Protein AF-A0A528TE91-F1 (afdb_monomer_lite)

Foldseek 3Di:
DLVCCCCPVVVDFQLVPSVVDDPVVSVVCNVPHGSDDWDFPDWDADPVRDIDTWTWDCDDPPDDIDIDD

Sequence (69 aa):
QQLWHWMYVRGVSDFAHMFNISKDLRAELDKHFTVARPEIVEEQISSDGTRKWLFRFPPRGAGRPVEIE

pLDDT: mean 87.24, std 9.1, range [54.22, 95.5]

Secondary structure (DSSP, 8-state):
-HHHIIIIIS----GGG-TTS-HHHHHHHHHH---PPPEEEEEEE-TTS-EEEEEEEPPSSSSPPEEE-

Radius of gyration: 16.16 Å; chains: 1; bounding box: 40×23×38 Å

Structure (mmCIF, N/CA/C/O backbone):
data_AF-A0A528TE91-F1
#
_entry.id   AF-A0A528TE91-F1
#
loop_
_atom_site.group_PDB
_atom_site.id
_atom_site.type_symbol
_atom_site.label_atom_id
_atom_site.label_alt_id
_atom_site.label_comp_id
_atom_site.label_asym_id
_atom_site.label_entity_id
_atom_site.label_seq_id
_atom_site.pdbx_PDB_ins_code
_atom_site.Cartn_x
_atom_site.Cartn_y
_atom_site.Cartn_z
_atom_site.occupancy
_atom_site.B_iso_or_equiv
_atom_site.auth_seq_id
_atom_site.auth_comp_id
_atom_site.auth_asym_id
_atom_site.auth_atom_id
_atom_site.pdbx_PDB_model_num
ATOM 1 N N . GLN A 1 1 ? 0.348 11.177 9.044 1.00 81.12 1 GLN A N 1
ATOM 2 C CA . GLN A 1 1 ? 1.798 10.870 9.117 1.00 81.12 1 GLN A CA 1
ATOM 3 C C . GLN A 1 1 ? 2.089 9.412 9.492 1.00 81.12 1 GLN A C 1
ATOM 5 O O . GLN A 1 1 ? 2.853 8.776 8.781 1.00 81.12 1 GLN A O 1
ATOM 10 N N . GLN A 1 2 ? 1.490 8.858 10.556 1.00 87.31 2 GLN A N 1
ATOM 11 C CA . GLN A 1 2 ? 1.778 7.484 11.017 1.00 87.31 2 GLN A CA 1
ATOM 12 C C . GLN A 1 2 ? 1.467 6.398 9.969 1.00 87.31 2 GLN A C 1
ATOM 14 O O . GLN A 1 2 ? 2.340 5.589 9.672 1.00 87.31 2 GLN A O 1
ATOM 19 N N . LEU A 1 3 ? 0.279 6.427 9.350 1.00 87.88 3 LEU A N 1
ATOM 20 C CA . LEU A 1 3 ? -0.100 5.497 8.272 1.00 87.88 3 LEU A CA 1
ATOM 21 C C . LEU A 1 3 ? 0.878 5.538 7.088 1.00 87.88 3 LEU A C 1
ATOM 23 O O . LEU A 1 3 ? 1.350 4.503 6.629 1.00 87.88 3 LEU A O 1
ATOM 27 N N . TRP A 1 4 ? 1.231 6.742 6.631 1.00 89.81 4 TRP A N 1
ATOM 28 C CA . TRP A 1 4 ? 2.168 6.938 5.520 1.00 89.81 4 TRP A CA 1
ATOM 29 C C . TRP A 1 4 ? 3.527 6.286 5.793 1.00 89.81 4 TRP A C 1
ATOM 31 O O . TRP A 1 4 ? 4.084 5.608 4.935 1.00 89.81 4 TRP A O 1
ATOM 41 N N . HIS A 1 5 ? 4.042 6.445 7.012 1.00 92.81 5 HIS A N 1
ATOM 42 C CA . HIS A 1 5 ? 5.302 5.831 7.410 1.00 92.81 5 HIS A CA 1
ATOM 43 C C . HIS A 1 5 ? 5.227 4.295 7.367 1.00 92.81 5 HIS A C 1
ATOM 45 O O . HIS A 1 5 ? 6.155 3.647 6.889 1.00 92.81 5 HIS A O 1
ATOM 51 N N . TRP A 1 6 ? 4.120 3.693 7.807 1.00 92.44 6 TRP A N 1
ATOM 52 C CA . TRP A 1 6 ? 3.947 2.241 7.718 1.00 92.44 6 TRP A CA 1
ATOM 53 C C . TRP A 1 6 ? 3.884 1.734 6.280 1.00 92.44 6 TRP A C 1
ATOM 55 O O . TRP A 1 6 ? 4.561 0.762 5.957 1.00 92.44 6 TRP A O 1
ATOM 65 N N . MET A 1 7 ? 3.129 2.414 5.419 1.00 90.75 7 MET A N 1
ATOM 66 C CA . MET A 1 7 ? 2.928 1.971 4.040 1.00 90.75 7 MET A CA 1
ATOM 67 C C . MET A 1 7 ? 4.175 2.168 3.173 1.00 90.75 7 MET A C 1
ATOM 69 O O . MET A 1 7 ? 4.583 1.246 2.474 1.00 90.75 7 MET A O 1
ATOM 73 N N . TYR A 1 8 ? 4.805 3.345 3.234 1.00 89.50 8 TYR A N 1
ATOM 74 C CA . TYR A 1 8 ? 5.854 3.724 2.279 1.00 89.50 8 TYR A CA 1
ATOM 75 C C . TYR A 1 8 ? 7.276 3.580 2.818 1.00 89.50 8 TYR A C 1
ATOM 77 O O . TYR A 1 8 ? 8.184 3.317 2.040 1.00 89.50 8 TYR A O 1
ATOM 85 N N . VAL A 1 9 ? 7.489 3.734 4.130 1.00 91.69 9 VAL A N 1
ATOM 86 C CA . VAL A 1 9 ? 8.833 3.593 4.724 1.00 91.69 9 VAL A CA 1
ATOM 87 C C . VAL A 1 9 ? 9.065 2.161 5.190 1.00 91.69 9 VAL A C 1
ATOM 89 O O . VAL A 1 9 ? 10.120 1.592 4.940 1.00 91.69 9 VAL A O 1
ATOM 92 N N . ARG A 1 10 ? 8.073 1.563 5.858 1.00 89.81 10 ARG A N 1
ATOM 93 C CA . ARG A 1 10 ? 8.175 0.193 6.388 1.00 89.81 10 ARG A CA 1
ATOM 94 C C . ARG A 1 10 ? 7.630 -0.869 5.439 1.00 89.81 10 ARG A C 1
ATOM 96 O O . ARG A 1 10 ? 7.845 -2.051 5.681 1.00 89.81 10 ARG A O 1
ATOM 103 N N . GLY A 1 11 ? 6.920 -0.468 4.386 1.00 90.31 11 GLY A N 1
ATOM 104 C CA . GLY A 1 11 ? 6.384 -1.395 3.395 1.00 90.31 11 GLY A CA 1
ATOM 105 C C . GLY A 1 11 ? 5.335 -2.364 3.950 1.00 90.31 11 GLY A C 1
ATOM 106 O O . GLY A 1 11 ? 5.168 -3.439 3.377 1.00 90.31 11 GLY A O 1
ATOM 107 N N . VAL A 1 12 ? 4.651 -2.018 5.041 1.00 92.31 12 VAL A N 1
ATOM 108 C CA . VAL A 1 12 ? 3.628 -2.870 5.660 1.00 92.31 12 VAL A CA 1
ATOM 109 C C . VAL A 1 12 ? 2.322 -2.771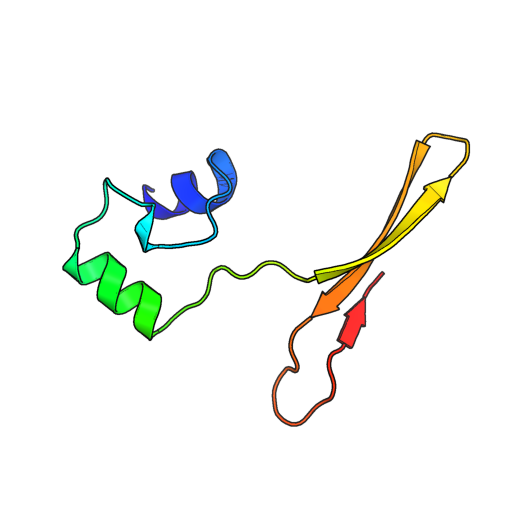 4.876 1.00 92.31 12 VAL A C 1
ATOM 111 O O . VAL A 1 12 ? 1.822 -1.673 4.634 1.00 92.31 12 VAL A O 1
ATOM 114 N N . SER A 1 13 ? 1.767 -3.925 4.505 1.00 90.38 13 SER A N 1
ATOM 115 C CA . SER A 1 13 ? 0.521 -4.058 3.735 1.00 90.38 13 SER A CA 1
ATOM 116 C C . SER A 1 13 ? -0.683 -4.523 4.565 1.00 90.38 13 SER A C 1
ATOM 118 O O . SER A 1 13 ? -1.748 -4.759 4.007 1.00 90.38 13 SER A O 1
ATOM 120 N N . ASP A 1 14 ? -0.522 -4.663 5.882 1.00 91.31 14 ASP A N 1
ATOM 121 C CA . ASP A 1 14 ? -1.556 -5.135 6.808 1.00 91.31 14 ASP A CA 1
ATOM 122 C C . ASP A 1 14 ? -1.688 -4.160 7.989 1.00 91.31 14 ASP A C 1
ATOM 124 O O . ASP A 1 14 ? -0.709 -3.849 8.680 1.00 91.31 14 ASP A O 1
ATOM 128 N N . PHE A 1 15 ? -2.908 -3.668 8.213 1.00 92.81 15 PHE A N 1
ATOM 129 C CA . PHE A 1 15 ? -3.212 -2.711 9.272 1.00 92.81 15 PHE A CA 1
ATOM 130 C C . PHE A 1 15 ? -2.956 -3.278 10.672 1.00 92.81 15 PHE A C 1
ATOM 132 O O . PHE A 1 15 ? -2.574 -2.512 11.561 1.00 92.81 15 PHE A O 1
ATOM 139 N N . ALA A 1 16 ? -3.069 -4.593 10.886 1.00 90.62 16 ALA A N 1
ATOM 140 C CA . ALA A 1 16 ? -2.834 -5.230 12.181 1.00 90.62 16 ALA A CA 1
ATOM 141 C C . ALA A 1 16 ? -1.417 -4.961 12.717 1.00 90.62 16 ALA A C 1
ATOM 143 O O . ALA A 1 16 ? -1.236 -4.722 13.916 1.00 90.62 16 ALA A O 1
ATOM 144 N N . HIS A 1 17 ? -0.428 -4.882 11.825 1.00 90.88 17 HIS A N 1
ATOM 145 C CA . HIS A 1 17 ? 0.977 -4.642 12.160 1.00 90.88 17 HIS A CA 1
ATOM 146 C C . HIS A 1 17 ? 1.299 -3.177 12.506 1.00 90.88 17 HIS A C 1
ATOM 148 O O . HIS A 1 17 ? 2.405 -2.869 12.953 1.00 90.88 17 HIS A O 1
ATOM 154 N N . MET A 1 18 ? 0.348 -2.251 12.345 1.00 92.50 18 MET A N 1
ATOM 155 C CA . MET A 1 18 ? 0.557 -0.826 12.613 1.00 92.50 18 MET A CA 1
ATOM 156 C C . MET A 1 18 ? 0.377 -0.502 14.106 1.00 92.50 18 MET A C 1
ATOM 158 O O . MET A 1 18 ? -0.568 0.168 14.516 1.00 92.50 18 MET A O 1
ATOM 162 N N . PHE A 1 19 ? 1.290 -0.996 14.949 1.00 89.94 19 PHE A N 1
ATOM 163 C CA . PHE A 1 19 ? 1.140 -1.002 16.415 1.00 89.94 19 PHE A CA 1
ATOM 164 C C . PHE A 1 19 ? 1.001 0.372 17.088 1.00 89.94 19 PHE A C 1
ATOM 166 O O . PHE A 1 19 ? 0.494 0.445 18.203 1.00 89.94 19 PHE A O 1
ATOM 173 N N . ASN A 1 20 ? 1.429 1.455 16.433 1.00 91.50 20 ASN A N 1
ATOM 174 C CA . ASN A 1 20 ? 1.284 2.823 16.947 1.00 91.50 20 ASN A CA 1
ATOM 175 C C . ASN A 1 20 ? -0.060 3.483 16.568 1.00 91.50 20 ASN A C 1
ATOM 177 O O . ASN A 1 20 ? -0.226 4.680 16.790 1.00 91.50 20 ASN A O 1
ATOM 181 N N . ILE A 1 21 ? -0.993 2.713 15.998 1.00 90.75 21 ILE A N 1
ATOM 182 C CA . ILE A 1 21 ? -2.365 3.113 15.677 1.00 90.75 21 ILE A CA 1
ATOM 183 C C . ILE A 1 21 ? -3.319 2.423 16.663 1.00 90.75 21 ILE A C 1
ATOM 185 O O . ILE A 1 21 ? -3.109 1.266 17.056 1.00 90.75 21 ILE A O 1
ATOM 189 N N . SER A 1 22 ? -4.376 3.129 17.084 1.00 94.12 22 SER A N 1
ATOM 190 C CA . SER A 1 22 ? -5.385 2.563 17.987 1.00 94.12 22 SER A CA 1
ATOM 191 C C . SER A 1 22 ? -6.001 1.287 17.402 1.00 94.12 22 SER A C 1
ATOM 193 O O . SER A 1 22 ? -6.047 1.087 16.186 1.00 94.12 22 SER A O 1
ATOM 195 N N . LYS A 1 23 ? -6.432 0.375 18.278 1.00 93.44 23 LYS A N 1
ATOM 196 C CA . LYS A 1 23 ? -7.043 -0.894 17.853 1.00 93.44 23 LYS A CA 1
ATOM 197 C C . LYS A 1 23 ? -8.329 -0.652 17.063 1.00 93.44 23 LYS A C 1
ATOM 199 O O . LYS A 1 23 ? -8.485 -1.241 16.002 1.00 93.44 23 LYS A O 1
ATOM 204 N N . ASP A 1 24 ? -9.163 0.270 17.530 1.00 94.94 24 ASP A N 1
ATOM 205 C CA . ASP A 1 24 ? -10.445 0.585 16.895 1.00 94.94 24 ASP A CA 1
ATOM 206 C C . ASP A 1 24 ? -10.247 1.147 15.483 1.00 94.94 24 ASP A C 1
ATOM 208 O O . ASP A 1 24 ? -10.885 0.694 14.540 1.00 94.94 24 ASP A O 1
ATOM 212 N N . LEU A 1 25 ? -9.284 2.059 15.298 1.00 92.94 25 LEU A N 1
ATOM 213 C CA . LEU A 1 25 ? -8.991 2.607 13.973 1.00 92.94 25 LEU A CA 1
ATOM 214 C C . LEU A 1 25 ? -8.407 1.546 13.032 1.00 92.94 25 LEU A C 1
ATOM 216 O O . LEU A 1 25 ? -8.740 1.537 11.852 1.00 92.94 25 LEU A O 1
ATOM 220 N N . ARG A 1 26 ? -7.556 0.640 13.533 1.00 94.06 26 ARG A N 1
ATOM 221 C CA . ARG A 1 26 ? -7.065 -0.487 12.725 1.00 94.06 26 ARG A CA 1
ATOM 222 C C . ARG A 1 26 ? -8.203 -1.397 12.276 1.00 94.06 26 ARG A C 1
ATOM 224 O O . ARG A 1 26 ? -8.212 -1.779 11.115 1.00 94.06 26 ARG A O 1
ATOM 231 N N . ALA A 1 27 ? -9.148 -1.700 13.163 1.00 94.56 27 ALA A N 1
ATOM 232 C CA . ALA A 1 27 ? -10.302 -2.533 12.839 1.00 94.56 27 ALA A CA 1
ATOM 233 C C . ALA A 1 27 ? -11.207 -1.878 11.783 1.00 94.56 27 ALA A C 1
ATOM 235 O O . ALA A 1 27 ? -11.599 -2.533 10.820 1.00 94.56 27 ALA A O 1
ATOM 236 N N . GLU A 1 28 ? -11.490 -0.580 11.915 1.00 95.50 28 GLU A N 1
ATOM 237 C CA . GLU A 1 28 ? -12.274 0.157 10.917 1.00 95.50 28 GLU A CA 1
ATOM 238 C C . GLU A 1 28 ? -11.559 0.215 9.558 1.00 95.50 28 GLU A C 1
ATOM 240 O O . GLU A 1 28 ? -12.177 -0.003 8.517 1.00 95.50 28 GLU A O 1
ATOM 245 N N . LEU A 1 29 ? -10.245 0.455 9.544 1.00 93.75 29 LEU A N 1
ATOM 246 C CA . LEU A 1 29 ? -9.471 0.474 8.302 1.00 93.75 29 LEU A CA 1
ATOM 247 C C . LEU A 1 29 ? -9.439 -0.893 7.617 1.00 93.75 29 LEU A C 1
ATOM 249 O O . LEU A 1 29 ? -9.637 -0.953 6.408 1.00 93.75 29 LEU A O 1
ATOM 253 N N . ASP A 1 30 ? -9.238 -1.967 8.377 1.00 93.69 30 ASP A N 1
ATOM 254 C CA . ASP A 1 30 ? -9.194 -3.339 7.861 1.00 93.69 30 ASP A CA 1
ATOM 255 C C . ASP A 1 30 ? -10.543 -3.790 7.284 1.00 93.69 30 ASP A C 1
ATOM 257 O O . ASP A 1 30 ? -10.612 -4.456 6.254 1.00 93.69 30 ASP A O 1
ATOM 261 N N . LYS A 1 31 ? -11.645 -3.343 7.893 1.00 94.75 31 LYS A N 1
ATOM 262 C CA . LYS A 1 31 ? -12.998 -3.625 7.407 1.00 94.75 31 LYS A CA 1
ATOM 263 C C . LYS A 1 31 ? -13.321 -2.925 6.086 1.00 94.75 31 LYS A C 1
ATOM 265 O O . LYS A 1 31 ? -14.100 -3.448 5.289 1.00 94.75 31 LYS A O 1
ATOM 270 N N . HIS A 1 32 ? -12.790 -1.722 5.880 1.00 93.62 32 HIS A N 1
ATOM 271 C CA . HIS A 1 32 ? -13.198 -0.849 4.778 1.00 93.62 32 HIS A CA 1
ATOM 272 C C . HIS A 1 32 ? -12.177 -0.749 3.640 1.00 93.62 32 HIS A C 1
ATOM 274 O O . HIS A 1 32 ? -12.554 -0.389 2.524 1.00 93.62 32 HIS A O 1
ATOM 280 N N . PHE A 1 33 ? -10.905 -1.061 3.889 1.00 92.25 33 PHE A N 1
ATOM 281 C CA . PHE A 1 33 ? -9.815 -0.830 2.947 1.00 92.25 33 PHE A CA 1
ATOM 282 C C . PHE A 1 33 ? -8.825 -1.993 2.915 1.00 92.25 33 PHE A C 1
ATOM 284 O O . PHE A 1 33 ? -8.647 -2.723 3.880 1.00 92.25 33 PHE A O 1
ATOM 291 N N . THR A 1 34 ? -8.106 -2.113 1.800 1.00 89.19 34 THR A N 1
ATOM 292 C CA . THR A 1 34 ? -7.013 -3.077 1.633 1.00 89.19 34 THR A CA 1
ATOM 293 C C . THR A 1 34 ? -5.769 -2.364 1.119 1.00 89.19 34 THR A C 1
ATOM 295 O O . THR A 1 34 ? -5.857 -1.616 0.145 1.00 89.19 34 THR A O 1
ATOM 298 N N . VAL A 1 35 ? -4.601 -2.645 1.702 1.00 89.31 35 VAL A N 1
ATOM 299 C CA . VAL A 1 35 ? -3.292 -2.152 1.216 1.00 89.31 35 VAL A CA 1
ATOM 300 C C . VAL A 1 35 ? -2.592 -3.227 0.370 1.00 89.31 35 VAL A C 1
ATOM 302 O O . VAL A 1 35 ? -1.379 -3.431 0.443 1.00 89.31 35 VAL A O 1
ATOM 305 N N . ALA A 1 36 ? -3.376 -3.969 -0.414 1.00 86.06 36 ALA A N 1
ATOM 306 C CA . ALA A 1 36 ? -2.872 -5.038 -1.264 1.00 86.06 36 ALA A CA 1
ATOM 307 C C . ALA A 1 36 ? -1.991 -4.473 -2.389 1.00 86.06 36 ALA A C 1
ATOM 309 O O . ALA A 1 36 ? -2.307 -3.446 -2.994 1.00 86.06 36 ALA A O 1
ATOM 310 N N . ARG A 1 37 ? -0.885 -5.163 -2.676 1.00 87.06 37 ARG A N 1
ATOM 311 C CA . ARG A 1 37 ? -0.028 -4.863 -3.828 1.00 87.06 37 ARG A CA 1
ATOM 312 C C . ARG A 1 37 ? -0.477 -5.680 -5.041 1.00 87.06 37 ARG A C 1
ATOM 314 O O . ARG A 1 37 ? -0.984 -6.785 -4.845 1.00 87.06 37 ARG A O 1
ATOM 321 N N . PRO A 1 38 ? -0.281 -5.170 -6.269 1.00 88.00 38 PRO A N 1
ATOM 322 C CA . PRO A 1 38 ? -0.466 -5.966 -7.475 1.00 88.00 38 PRO A CA 1
ATOM 323 C C . PRO A 1 38 ? 0.419 -7.211 -7.441 1.00 88.00 38 PRO A C 1
ATOM 325 O O . PRO A 1 38 ? 1.534 -7.182 -6.914 1.00 88.00 38 PRO A O 1
ATOM 328 N N . GLU A 1 39 ? -0.085 -8.295 -8.011 1.00 88.56 39 GLU A N 1
ATOM 329 C CA . GLU A 1 39 ? 0.675 -9.530 -8.166 1.00 88.56 39 GLU A CA 1
ATOM 330 C C . GLU A 1 39 ? 1.684 -9.356 -9.307 1.00 88.56 39 GLU A C 1
ATOM 332 O O . GLU A 1 39 ? 1.328 -8.832 -10.362 1.00 88.56 39 GLU A O 1
ATOM 337 N N . ILE A 1 40 ? 2.928 -9.799 -9.112 1.00 90.06 40 ILE A N 1
ATOM 338 C CA . ILE A 1 40 ? 3.904 -9.911 -10.203 1.00 90.06 40 ILE A CA 1
ATOM 339 C C . ILE A 1 40 ? 3.632 -11.237 -10.910 1.00 90.06 40 ILE A C 1
ATOM 341 O O . ILE A 1 40 ? 3.844 -12.298 -10.329 1.00 90.06 40 ILE A O 1
ATOM 345 N N . VAL A 1 41 ? 3.147 -11.169 -12.145 1.00 90.50 41 VAL A N 1
ATOM 346 C CA . VAL A 1 41 ? 2.856 -12.340 -12.984 1.00 90.50 41 VAL A CA 1
ATOM 347 C C . VAL A 1 41 ? 4.115 -12.832 -13.673 1.00 90.50 41 VAL A C 1
ATOM 349 O O . VAL A 1 41 ? 4.358 -14.033 -13.747 1.00 90.50 41 VAL A O 1
ATOM 352 N N . GLU A 1 42 ? 4.916 -11.897 -14.173 1.00 90.31 42 GLU A N 1
ATOM 353 C CA . GLU A 1 42 ? 6.117 -12.201 -14.932 1.00 90.31 42 GLU A CA 1
ATOM 354 C C . GLU A 1 42 ? 7.215 -11.198 -14.590 1.00 90.31 42 GLU A C 1
ATOM 356 O O . GLU A 1 42 ? 6.966 -9.999 -14.457 1.00 90.31 42 GLU A O 1
ATOM 361 N N . GLU A 1 43 ? 8.439 -11.696 -14.448 1.00 91.38 43 GLU A N 1
ATOM 362 C CA . GLU A 1 43 ? 9.647 -10.886 -14.350 1.00 91.38 43 GLU A CA 1
ATOM 363 C C . GLU A 1 43 ? 10.590 -11.302 -15.479 1.00 91.38 43 GLU A C 1
ATOM 365 O O . GLU A 1 43 ? 11.006 -12.457 -15.559 1.00 91.38 43 GLU A O 1
ATOM 370 N N . GLN A 1 44 ? 10.948 -10.351 -16.338 1.00 90.88 44 GLN A N 1
ATOM 371 C CA . GLN A 1 44 ? 11.959 -10.538 -17.371 1.00 90.88 44 GLN A CA 1
ATOM 372 C C . GLN A 1 44 ? 13.194 -9.723 -17.003 1.00 90.88 44 GLN A C 1
ATOM 374 O O . GLN A 1 44 ? 13.109 -8.515 -16.777 1.00 90.88 44 GLN A O 1
ATOM 379 N N . ILE A 1 45 ? 14.348 -10.386 -16.948 1.00 92.00 45 ILE A N 1
ATOM 380 C CA . ILE A 1 45 ? 15.634 -9.764 -16.628 1.00 92.00 45 ILE A CA 1
ATOM 381 C C . ILE A 1 45 ? 16.490 -9.775 -17.894 1.00 92.00 45 ILE A C 1
ATOM 383 O O . ILE A 1 45 ? 16.821 -10.834 -18.425 1.00 92.00 45 ILE A O 1
ATOM 387 N N . SER A 1 46 ? 16.831 -8.588 -18.381 1.00 93.25 46 SER A N 1
ATOM 388 C CA . SER A 1 46 ? 17.721 -8.385 -19.521 1.00 93.25 46 SER A CA 1
ATOM 389 C C . SER A 1 46 ? 19.187 -8.612 -19.128 1.00 93.25 46 SER A C 1
ATOM 391 O O . SER A 1 46 ? 19.557 -8.563 -17.953 1.00 93.25 46 SER A O 1
ATOM 393 N N . SER A 1 47 ? 20.054 -8.834 -20.118 1.00 90.88 47 SER A N 1
ATOM 394 C CA . SER A 1 47 ? 21.493 -9.058 -19.920 1.00 90.88 47 SER A CA 1
ATOM 395 C C . SER A 1 47 ? 22.238 -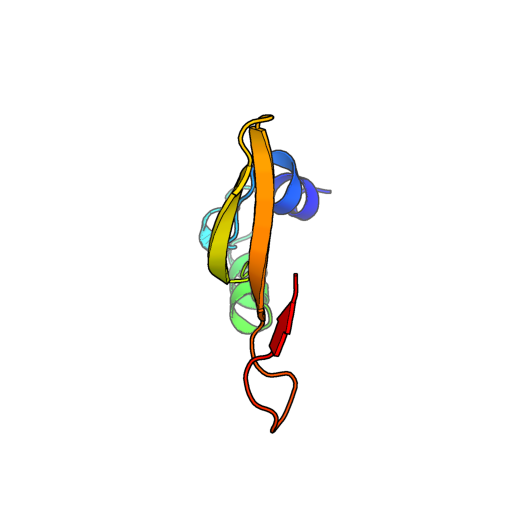7.858 -19.322 1.00 90.88 47 SER A C 1
ATOM 397 O O . SER A 1 47 ? 23.307 -8.029 -18.746 1.00 90.88 47 SER A O 1
ATOM 399 N N . ASP A 1 48 ? 21.687 -6.651 -19.456 1.00 92.25 48 ASP A N 1
ATOM 400 C CA . ASP A 1 48 ? 22.191 -5.409 -18.850 1.00 92.25 48 ASP A CA 1
ATOM 401 C C . ASP A 1 48 ? 21.673 -5.179 -17.415 1.00 92.25 48 ASP A C 1
ATOM 403 O O . ASP A 1 48 ? 22.032 -4.192 -16.774 1.00 92.25 48 ASP A O 1
ATOM 407 N N . GLY A 1 49 ? 20.838 -6.088 -16.901 1.00 90.31 49 GLY A N 1
ATOM 408 C CA . GLY A 1 49 ? 20.217 -5.999 -15.582 1.00 90.31 49 GLY A CA 1
ATOM 409 C C . GLY A 1 49 ? 18.899 -5.223 -15.550 1.00 90.31 49 GLY A C 1
ATOM 410 O O . GLY A 1 49 ? 18.285 -5.142 -14.483 1.00 90.31 49 GLY A O 1
ATOM 411 N N . THR A 1 50 ? 18.430 -4.693 -16.686 1.00 92.44 50 THR A N 1
ATOM 412 C CA . THR A 1 50 ? 17.095 -4.090 -16.792 1.00 92.44 50 THR A CA 1
ATOM 413 C C . THR A 1 50 ? 16.020 -5.131 -16.482 1.00 92.44 50 THR A C 1
ATOM 415 O O . THR A 1 50 ? 16.085 -6.263 -16.962 1.00 92.44 50 THR A O 1
ATOM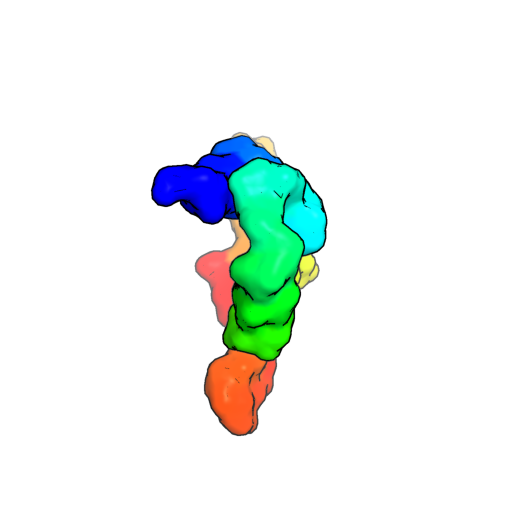 418 N N . ARG A 1 51 ? 15.019 -4.751 -15.680 1.00 94.00 51 ARG A N 1
ATOM 419 C CA . ARG A 1 51 ? 13.892 -5.616 -15.308 1.00 94.00 51 ARG A CA 1
ATOM 420 C C . ARG A 1 51 ? 12.596 -5.094 -15.909 1.00 94.00 51 ARG A C 1
ATOM 422 O O . ARG A 1 51 ? 12.304 -3.907 -15.789 1.00 94.00 51 ARG A O 1
ATOM 429 N N . LYS A 1 52 ? 11.818 -5.988 -16.511 1.00 92.06 52 LYS A N 1
ATOM 430 C CA . LYS A 1 52 ? 10.440 -5.747 -16.943 1.00 92.06 52 LYS A CA 1
ATOM 431 C C . LYS A 1 52 ? 9.516 -6.603 -16.086 1.00 92.06 52 LYS A C 1
ATOM 433 O O . LYS A 1 52 ? 9.767 -7.797 -15.928 1.00 92.06 52 LYS A O 1
ATOM 438 N N . TRP A 1 53 ? 8.476 -5.995 -15.529 1.00 92.69 53 TRP A N 1
ATOM 439 C CA . TRP A 1 53 ? 7.527 -6.674 -14.652 1.00 92.69 53 TRP A CA 1
ATOM 440 C C . TRP A 1 53 ? 6.128 -6.594 -15.239 1.00 92.69 53 TRP A C 1
ATOM 442 O O . TRP A 1 53 ? 5.636 -5.505 -15.504 1.00 92.69 53 TRP A O 1
ATOM 452 N N . LEU A 1 54 ? 5.478 -7.742 -15.390 1.00 91.94 54 LEU A N 1
ATOM 453 C CA . LEU A 1 54 ? 4.060 -7.807 -15.702 1.00 91.94 54 LEU A CA 1
ATOM 454 C C . LEU A 1 54 ? 3.284 -7.866 -14.391 1.00 91.94 54 LEU A C 1
ATOM 456 O O . LEU A 1 54 ? 3.432 -8.818 -13.620 1.00 91.94 54 LEU A O 1
ATOM 460 N N . PHE A 1 55 ? 2.446 -6.867 -14.136 1.00 89.88 55 PHE A N 1
ATOM 461 C CA . PHE A 1 55 ? 1.613 -6.822 -12.941 1.00 89.88 55 PHE A CA 1
ATOM 462 C C . PHE A 1 55 ? 0.167 -7.174 -13.258 1.00 89.88 55 PHE A C 1
ATOM 464 O O . PHE A 1 55 ? -0.417 -6.647 -14.204 1.00 89.88 55 PHE A O 1
ATOM 471 N N . ARG A 1 56 ? -0.449 -7.991 -12.402 1.00 86.75 56 ARG A N 1
ATOM 472 C CA . ARG A 1 56 ? -1.888 -8.248 -12.419 1.00 86.75 56 ARG A CA 1
ATOM 473 C C . ARG A 1 56 ? -2.585 -7.404 -11.375 1.00 86.75 56 ARG A C 1
ATOM 475 O O . ARG A 1 56 ? -2.287 -7.463 -10.179 1.00 86.75 56 ARG A O 1
ATOM 482 N N . PHE A 1 57 ? -3.571 -6.656 -11.845 1.00 82.94 57 PHE A N 1
ATOM 483 C CA . PHE A 1 57 ? -4.455 -5.882 -10.996 1.00 82.94 57 PHE A CA 1
ATOM 484 C C . PHE A 1 57 ? -5.767 -6.626 -10.756 1.00 82.94 57 PHE A C 1
ATOM 486 O O . PHE A 1 57 ? -6.262 -7.324 -11.649 1.00 82.94 57 PHE A O 1
ATOM 493 N N . PRO A 1 58 ? -6.372 -6.450 -9.568 1.00 79.31 58 PRO A N 1
ATOM 494 C CA . PRO A 1 58 ? -7.713 -6.943 -9.326 1.00 79.31 58 PRO A CA 1
ATOM 495 C C . PRO A 1 58 ? -8.695 -6.328 -10.334 1.00 79.31 58 PRO A C 1
ATOM 497 O O . PRO A 1 58 ? -8.490 -5.202 -10.808 1.00 79.31 58 PRO A O 1
ATOM 500 N N . PRO A 1 59 ? -9.773 -7.051 -10.667 1.00 76.50 59 PRO A N 1
ATOM 501 C CA . PRO A 1 59 ? -10.769 -6.564 -11.604 1.00 76.50 59 PRO A CA 1
ATOM 502 C C . PRO A 1 59 ? -11.394 -5.262 -11.089 1.00 76.50 59 PRO A C 1
ATOM 504 O O . PRO A 1 59 ? -11.863 -5.183 -9.953 1.00 76.50 59 PRO A O 1
ATOM 507 N N . ARG A 1 60 ? -11.420 -4.219 -11.925 1.00 66.94 60 ARG A N 1
ATOM 508 C CA . ARG A 1 60 ? -12.195 -3.005 -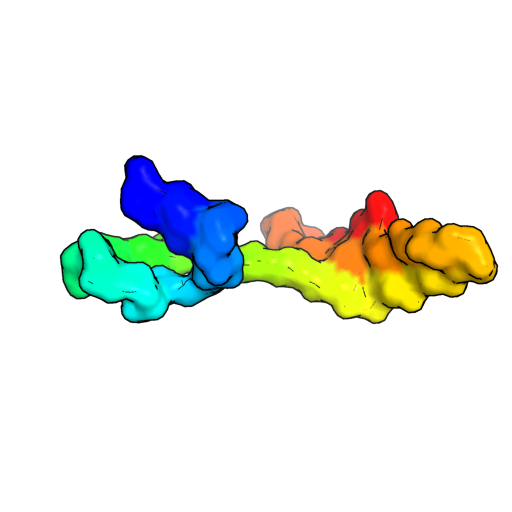11.639 1.00 66.94 60 ARG A CA 1
ATOM 509 C C . ARG A 1 60 ? -13.623 -3.207 -12.157 1.00 66.94 60 ARG A C 1
ATOM 511 O O . ARG A 1 60 ? -13.865 -3.096 -13.354 1.00 66.94 60 ARG A O 1
ATOM 518 N N . GLY A 1 61 ? -14.565 -3.517 -11.263 1.00 67.19 61 GLY A N 1
ATOM 519 C CA . GLY A 1 61 ? -15.975 -3.757 -11.613 1.00 67.19 61 GLY A CA 1
ATOM 520 C C . GLY A 1 61 ? -16.227 -5.163 -12.179 1.00 67.19 61 GLY A C 1
ATOM 521 O O . GLY A 1 61 ? -15.579 -6.116 -11.76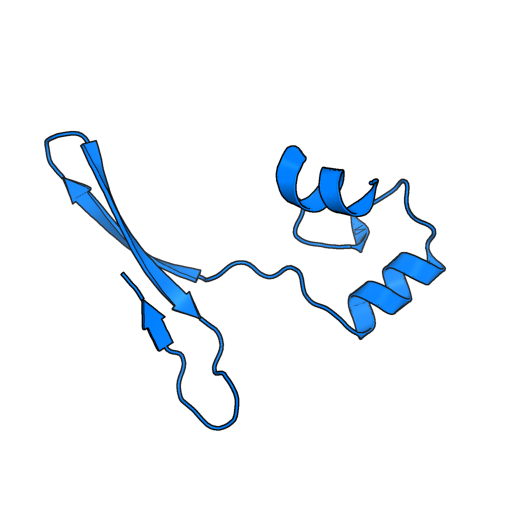8 1.00 67.19 61 GLY A O 1
ATOM 522 N N . ALA A 1 62 ? -17.157 -5.309 -13.129 1.00 54.22 62 ALA A N 1
ATOM 523 C CA . ALA A 1 62 ? -17.509 -6.599 -13.750 1.00 54.22 62 ALA A CA 1
ATOM 524 C C . ALA A 1 62 ? -16.494 -7.102 -14.811 1.00 54.22 62 ALA A C 1
ATOM 526 O O . ALA A 1 62 ? -16.806 -7.994 -15.599 1.00 54.22 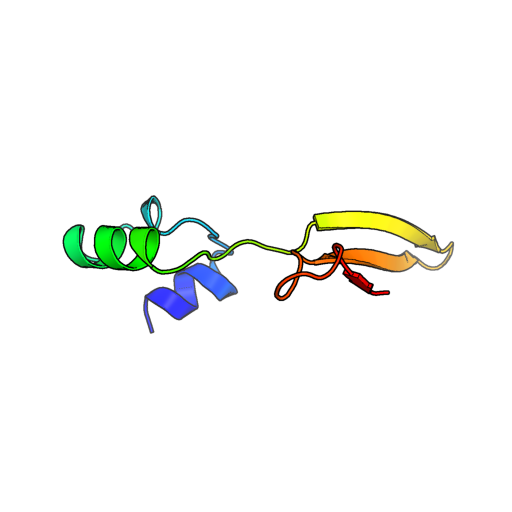62 ALA A O 1
ATOM 527 N N . GLY A 1 63 ? -15.304 -6.500 -14.881 1.00 59.38 63 GLY A N 1
ATOM 528 C CA . GLY A 1 63 ? -14.251 -6.857 -15.835 1.00 59.38 63 GLY A CA 1
ATOM 529 C C . GLY A 1 63 ? -13.359 -8.004 -15.352 1.00 59.38 63 GLY A C 1
ATOM 530 O O . GLY A 1 63 ? -13.366 -8.363 -14.180 1.00 59.38 63 GLY A O 1
ATOM 531 N N . ARG A 1 64 ? -12.563 -8.577 -16.262 1.00 65.94 64 ARG A N 1
ATOM 532 C CA . ARG A 1 64 ? -11.484 -9.521 -15.917 1.00 65.94 64 ARG A CA 1
ATOM 533 C C . ARG A 1 64 ? -10.296 -8.769 -15.284 1.00 65.94 64 ARG A C 1
ATOM 535 O O . ARG A 1 64 ? -10.183 -7.560 -15.496 1.00 65.94 64 ARG A O 1
ATOM 542 N N . PRO A 1 65 ? -9.417 -9.453 -14.524 1.00 70.25 65 PRO A N 1
ATOM 543 C CA . PRO A 1 65 ? -8.136 -8.889 -14.097 1.00 70.25 65 PRO A CA 1
ATOM 544 C C . PRO A 1 65 ? -7.376 -8.305 -15.293 1.00 70.25 65 PRO A C 1
ATOM 546 O O . PRO A 1 65 ? -7.390 -8.894 -16.374 1.00 70.25 65 PRO A O 1
ATOM 549 N N . VAL A 1 66 ? -6.753 -7.142 -15.103 1.00 76.88 66 VAL A N 1
ATOM 550 C CA . VAL A 1 66 ? -6.000 -6.444 -16.156 1.00 76.88 66 VAL A CA 1
ATOM 551 C C . VAL A 1 66 ? -4.513 -6.608 -15.880 1.00 76.88 66 VAL A C 1
ATOM 553 O O . VAL A 1 66 ? -4.074 -6.443 -14.739 1.00 76.88 66 VAL A O 1
ATOM 556 N N . GLU A 1 67 ? -3.761 -6.931 -16.927 1.00 76.62 67 GLU A N 1
ATOM 557 C CA . GLU A 1 67 ? -2.307 -7.065 -16.894 1.00 76.62 67 GLU A CA 1
ATOM 558 C C . GLU A 1 67 ? -1.671 -5.800 -17.490 1.00 76.62 67 GLU A C 1
ATOM 560 O O . GLU A 1 67 ? -2.153 -5.279 -18.499 1.00 76.62 67 GLU A O 1
ATOM 565 N N . ILE A 1 68 ? -0.655 -5.256 -16.816 1.00 74.00 68 ILE A N 1
ATOM 566 C CA . ILE A 1 68 ? 0.025 -4.003 -17.184 1.00 74.00 68 ILE A CA 1
ATOM 567 C C . ILE A 1 68 ? 1.542 -4.232 -17.120 1.00 74.00 68 ILE A C 1
ATOM 569 O O . ILE A 1 68 ? 2.021 -4.810 -16.142 1.00 74.00 68 ILE A O 1
ATOM 573 N N . GLU A 1 69 ? 2.260 -3.787 -18.158 1.00 65.25 69 GLU A N 1
ATOM 574 C CA . GLU A 1 69 ? 3.729 -3.848 -18.309 1.00 65.25 69 GLU A CA 1
ATOM 575 C C . GLU A 1 69 ? 4.451 -2.582 -17.828 1.00 65.25 69 GLU A C 1
ATOM 577 O O . GLU A 1 69 ? 3.855 -1.482 -17.931 1.00 65.25 69 GLU A O 1
#